Protein AF-A0A7C4MBM8-F1 (afdb_monomer_lite)

Foldseek 3Di:
DPPDFDAWDWDADPVVLDIDTHAPAQDPGPFKFKAALVRHGDPPPVPDDDDPRIDIHGNADQADPVRDGGGVVVVVCCCVPPSVVADPVNVVVVVVVVVVCVVVCDDDPCRVFPKDKDQDPPDPADPPHGDIDIDDDDDWDADPVRDID

Structure (mmCIF, N/CA/C/O backbone):
data_AF-A0A7C4MBM8-F1
#
_entry.id   AF-A0A7C4MBM8-F1
#
loop_
_atom_site.group_PDB
_atom_site.id
_atom_site.type_symbol
_atom_site.label_atom_id
_atom_site.label_alt_id
_atom_site.label_comp_id
_atom_site.label_asym_id
_atom_site.label_entity_id
_atom_site.label_seq_id
_atom_site.pdbx_PDB_ins_code
_atom_site.Cartn_x
_atom_site.Cartn_y
_atom_site.Cartn_z
_atom_site.occupancy
_atom_site.B_iso_or_equiv
_atom_site.auth_seq_id
_atom_site.auth_comp_id
_atom_site.auth_asym_id
_atom_site.auth_atom_id
_atom_site.pdbx_PDB_model_num
ATOM 1 N N . MET A 1 1 ? 5.230 25.978 -7.589 1.00 35.66 1 MET A N 1
ATOM 2 C CA . MET A 1 1 ? 4.868 25.113 -6.441 1.00 35.66 1 MET A CA 1
ATOM 3 C C . MET A 1 1 ? 4.375 23.767 -6.961 1.00 35.66 1 MET A C 1
ATOM 5 O O . MET A 1 1 ? 3.357 23.738 -7.641 1.00 35.66 1 MET A O 1
ATOM 9 N N . ARG A 1 2 ? 5.092 22.662 -6.707 1.00 39.19 2 ARG A N 1
ATOM 10 C CA . ARG A 1 2 ? 4.567 21.311 -6.980 1.00 39.19 2 ARG A CA 1
ATOM 11 C C . ARG A 1 2 ? 3.420 21.058 -5.995 1.00 39.19 2 ARG A C 1
ATOM 13 O O . ARG A 1 2 ? 3.652 21.111 -4.792 1.00 39.19 2 ARG A O 1
ATOM 20 N N . LYS A 1 3 ? 2.192 20.834 -6.480 1.00 41.88 3 LYS A N 1
ATOM 21 C CA . LYS A 1 3 ? 1.092 20.357 -5.626 1.00 41.88 3 LYS A CA 1
ATOM 22 C C . LYS A 1 3 ? 1.543 19.029 -5.010 1.00 41.88 3 LYS A C 1
ATOM 24 O O . LYS A 1 3 ? 1.796 18.085 -5.755 1.00 41.88 3 LYS A O 1
ATOM 29 N N . ARG A 1 4 ? 1.696 18.977 -3.680 1.00 52.34 4 ARG A N 1
ATOM 30 C CA . ARG A 1 4 ? 1.876 17.710 -2.954 1.00 52.34 4 ARG A CA 1
ATOM 31 C C . ARG A 1 4 ? 0.711 16.798 -3.345 1.00 52.34 4 ARG A C 1
ATOM 33 O O . ARG A 1 4 ? -0.430 17.259 -3.389 1.00 52.34 4 ARG A O 1
ATOM 40 N N . ALA A 1 5 ? 1.003 15.543 -3.683 1.00 58.50 5 ALA A N 1
ATOM 41 C CA . ALA A 1 5 ? -0.046 14.550 -3.866 1.00 58.50 5 ALA A CA 1
ATOM 42 C C . ALA A 1 5 ? -0.877 14.505 -2.573 1.00 58.50 5 ALA A C 1
ATOM 44 O O . ALA A 1 5 ? -0.306 14.482 -1.480 1.00 58.50 5 ALA A O 1
ATOM 45 N N . SER A 1 6 ? -2.204 14.585 -2.693 1.00 63.09 6 SER A N 1
ATOM 46 C CA . SER A 1 6 ? -3.077 14.470 -1.525 1.00 63.09 6 SER A CA 1
ATOM 47 C C . SER A 1 6 ? -2.914 13.066 -0.965 1.00 63.09 6 SER A C 1
ATOM 49 O O . SER A 1 6 ? -3.064 12.101 -1.712 1.00 63.09 6 SER A O 1
ATOM 51 N N . LYS A 1 7 ? -2.584 12.962 0.322 1.00 72.25 7 LYS A N 1
ATOM 52 C CA . LYS A 1 7 ? -2.633 11.685 1.038 1.00 72.25 7 LYS A CA 1
ATOM 53 C C . LYS A 1 7 ? -4.083 11.206 1.097 1.00 72.25 7 LYS A C 1
ATOM 55 O O . LYS A 1 7 ? -4.992 12.041 1.115 1.00 72.25 7 LYS A O 1
ATOM 60 N N . CYS A 1 8 ? -4.279 9.891 1.111 1.00 86.69 8 CYS A N 1
ATOM 61 C CA . CYS A 1 8 ? -5.610 9.306 1.231 1.00 86.69 8 CYS A CA 1
ATOM 62 C C . CYS A 1 8 ? -6.147 9.501 2.654 1.00 86.69 8 CYS A C 1
ATOM 64 O O . CYS A 1 8 ? -5.395 9.391 3.630 1.00 86.69 8 CYS A O 1
ATOM 66 N N . GLU A 1 9 ? -7.437 9.803 2.771 1.00 90.50 9 GLU A N 1
ATOM 67 C CA . GLU A 1 9 ? -8.094 9.923 4.071 1.00 90.50 9 GLU A CA 1
ATOM 68 C C . GLU A 1 9 ? -8.456 8.532 4.591 1.00 90.50 9 GLU A C 1
ATOM 70 O O . GLU A 1 9 ? -8.930 7.689 3.832 1.00 90.50 9 GLU A O 1
ATOM 75 N N . VAL A 1 10 ? -8.201 8.287 5.879 1.00 95.44 10 VAL A N 1
ATOM 76 C CA . VAL A 1 10 ? -8.478 7.009 6.542 1.00 95.44 10 VAL A CA 1
ATOM 77 C C . VAL A 1 10 ? -9.298 7.267 7.795 1.00 95.44 10 VAL A C 1
ATOM 79 O O . VAL A 1 10 ? -8.866 8.009 8.681 1.00 95.44 10 VAL A O 1
ATOM 82 N N . TYR A 1 11 ? -10.444 6.604 7.906 1.00 95.31 11 TYR A N 1
ATOM 83 C CA . TYR A 1 11 ? -11.308 6.696 9.078 1.00 95.31 11 TYR A CA 1
ATOM 84 C C . TYR A 1 11 ? -11.972 5.362 9.416 1.00 95.31 11 TYR A C 1
ATOM 86 O O . TYR A 1 11 ? -11.908 4.387 8.670 1.00 95.31 11 TYR A O 1
ATOM 94 N N . TYR A 1 12 ? -12.581 5.319 10.598 1.00 97.12 12 TYR A N 1
ATOM 95 C CA . TYR A 1 12 ? -13.351 4.178 11.073 1.00 97.12 12 TYR A CA 1
ATOM 96 C C . TYR A 1 12 ? -14.838 4.495 10.976 1.00 97.12 12 TYR A C 1
ATOM 98 O O . TYR A 1 12 ? -15.302 5.439 11.617 1.00 97.12 12 TYR A O 1
ATOM 106 N N . ASP A 1 13 ? -15.570 3.700 10.204 1.00 96.50 13 ASP A N 1
ATOM 107 C CA . ASP A 1 13 ? -17.025 3.713 10.194 1.00 96.50 13 ASP A CA 1
ATOM 108 C C . ASP A 1 13 ? -17.538 2.739 11.261 1.00 96.50 13 ASP A C 1
ATOM 110 O O . ASP A 1 13 ? -17.467 1.517 11.110 1.00 96.50 13 ASP A O 1
ATOM 114 N N . SER A 1 14 ? -18.049 3.291 12.362 1.00 93.62 14 SER A N 1
ATOM 115 C CA . SER A 1 14 ? -18.579 2.511 13.480 1.00 93.62 14 SER A CA 1
ATOM 116 C C . SER A 1 14 ? -19.952 1.898 13.211 1.00 93.62 14 SER A C 1
ATOM 118 O O . SER A 1 14 ? -20.335 0.977 13.930 1.00 93.62 14 SER A O 1
ATOM 120 N N . ARG A 1 15 ? -20.695 2.381 12.207 1.00 95.12 15 ARG A N 1
ATOM 121 C CA . ARG A 1 15 ? -22.001 1.815 11.832 1.00 95.12 15 ARG A CA 1
ATOM 122 C C . ARG A 1 15 ? -21.810 0.524 11.055 1.00 95.12 15 ARG A C 1
ATOM 124 O O . ARG A 1 15 ? -22.491 -0.460 11.314 1.00 95.12 15 ARG A O 1
ATOM 131 N N . GLU A 1 16 ? -20.842 0.541 10.147 1.00 94.56 16 GLU A N 1
ATOM 132 C CA . GLU A 1 16 ? -20.503 -0.591 9.288 1.00 94.56 16 GLU A CA 1
ATOM 133 C C . GLU A 1 16 ? -19.414 -1.496 9.877 1.00 94.56 16 GLU A C 1
ATOM 135 O O . GLU A 1 16 ? -19.137 -2.556 9.316 1.00 94.56 16 GLU A O 1
ATOM 140 N N . ASN A 1 17 ? -18.792 -1.084 10.989 1.00 94.00 17 ASN A N 1
ATOM 141 C CA . ASN A 1 17 ? -17.629 -1.732 11.598 1.00 94.00 17 ASN A CA 1
ATOM 142 C C . ASN A 1 17 ? -16.505 -1.968 10.569 1.00 94.00 17 ASN A C 1
ATOM 144 O O . ASN A 1 17 ? -16.022 -3.087 10.388 1.00 94.00 17 ASN A O 1
ATOM 148 N N . LYS A 1 18 ? -16.116 -0.908 9.846 1.00 96.38 18 LYS A N 1
ATOM 149 C CA . LYS A 1 18 ? -15.139 -0.962 8.745 1.00 96.38 18 LYS A CA 1
ATOM 150 C C . LYS A 1 18 ? -14.116 0.159 8.845 1.00 96.38 18 LYS A C 1
ATOM 152 O O . LYS A 1 18 ? -14.411 1.263 9.294 1.00 96.38 18 LYS A O 1
ATOM 157 N N . ILE A 1 19 ? -12.906 -0.123 8.376 1.00 97.00 19 ILE A N 1
ATOM 158 C CA . ILE A 1 19 ? -11.899 0.904 8.108 1.00 97.00 19 ILE A CA 1
ATOM 159 C C . ILE A 1 19 ? -12.076 1.328 6.658 1.00 97.00 19 ILE A C 1
ATOM 161 O O . ILE A 1 19 ? -12.040 0.488 5.761 1.00 97.00 19 ILE A O 1
ATOM 165 N N . VAL A 1 20 ? -12.288 2.619 6.443 1.00 96.31 20 VAL A N 1
ATOM 166 C CA . VAL A 1 20 ? -12.572 3.189 5.128 1.00 96.31 20 VAL A CA 1
ATOM 167 C C . VAL A 1 20 ? -11.392 4.043 4.693 1.00 96.31 20 VAL A C 1
ATOM 169 O O . VAL A 1 20 ? -10.794 4.753 5.507 1.00 96.31 20 VAL A O 1
ATOM 172 N N . VAL A 1 21 ? -11.057 3.949 3.406 1.00 94.88 21 VAL A N 1
ATOM 173 C CA . VAL A 1 21 ? -10.016 4.752 2.766 1.00 94.88 21 VAL A CA 1
ATOM 174 C C . VAL A 1 21 ? -10.605 5.459 1.557 1.00 94.88 21 VAL A C 1
ATOM 176 O O . VAL A 1 21 ? -11.177 4.817 0.675 1.00 94.88 21 VAL A O 1
ATOM 179 N N . GLU A 1 22 ? -10.427 6.774 1.487 1.00 93.38 22 GLU A N 1
ATOM 180 C CA . GLU A 1 22 ? -10.855 7.568 0.339 1.00 93.38 22 GLU A CA 1
ATOM 181 C C . GLU A 1 22 ? -9.702 7.764 -0.644 1.00 93.38 22 GLU A C 1
ATOM 183 O O . GLU A 1 22 ? -8.721 8.463 -0.373 1.00 93.38 22 GLU A O 1
ATOM 188 N N . LEU A 1 23 ? -9.829 7.125 -1.810 1.00 91.12 23 LEU A N 1
ATOM 189 C CA . LEU A 1 23 ? -8.818 7.129 -2.862 1.00 91.12 23 LEU A CA 1
ATOM 190 C C . LEU A 1 23 ? -9.183 8.142 -3.965 1.00 91.12 23 LEU A C 1
ATOM 192 O O . LEU A 1 23 ? -10.247 8.025 -4.582 1.00 91.12 23 LEU A O 1
ATOM 196 N N . PRO A 1 24 ? -8.311 9.115 -4.292 1.00 87.56 24 PRO A N 1
ATOM 197 C CA . PRO A 1 24 ? -8.591 10.122 -5.314 1.00 87.56 24 PRO A CA 1
ATOM 198 C C . PRO A 1 24 ? -8.416 9.579 -6.746 1.00 87.56 24 PRO A C 1
ATOM 200 O O . PRO A 1 24 ? -7.495 9.958 -7.467 1.00 87.56 24 PRO A O 1
ATOM 203 N N . ILE A 1 25 ? -9.341 8.731 -7.200 1.00 84.62 25 ILE A N 1
ATOM 204 C CA . ILE A 1 25 ? -9.248 8.014 -8.489 1.00 84.62 25 ILE A CA 1
ATOM 205 C C . ILE A 1 25 ? -9.334 8.908 -9.739 1.00 84.62 25 ILE A C 1
ATOM 207 O O . ILE A 1 25 ? -8.936 8.509 -10.831 1.00 84.62 25 ILE A O 1
ATOM 211 N N . THR A 1 26 ? -9.868 10.125 -9.611 1.00 79.50 26 THR A N 1
ATOM 212 C CA . THR A 1 26 ? -10.019 11.059 -10.738 1.00 79.50 26 THR A CA 1
ATOM 213 C C . THR A 1 26 ? -8.916 12.112 -10.796 1.00 79.50 26 THR A C 1
ATOM 215 O O . THR A 1 26 ? -8.876 12.900 -11.747 1.00 79.50 26 THR A O 1
ATOM 218 N N . LEU A 1 27 ? -8.031 12.177 -9.799 1.00 74.31 27 LEU A N 1
ATOM 219 C CA . LEU A 1 27 ? -6.875 13.066 -9.812 1.00 74.31 27 LEU A CA 1
ATOM 220 C C . LEU A 1 27 ? -5.674 12.292 -10.370 1.00 74.31 27 LEU A C 1
ATOM 222 O O . LEU A 1 27 ? -5.411 11.186 -9.906 1.00 74.31 27 LEU A O 1
ATOM 226 N N . PRO A 1 28 ? -4.923 12.845 -11.340 1.00 64.25 28 PRO A N 1
ATOM 227 C CA . PRO A 1 28 ? -3.690 12.228 -11.812 1.00 64.25 28 PRO A CA 1
ATOM 228 C C . PRO A 1 28 ? -2.618 12.395 -10.730 1.00 64.25 28 PRO A C 1
ATOM 230 O O . PRO A 1 28 ? -1.779 13.293 -10.791 1.00 64.25 28 PRO A O 1
ATOM 233 N N . THR A 1 29 ? -2.697 11.578 -9.685 1.00 71.25 29 THR A N 1
ATOM 234 C CA . THR A 1 29 ? -1.691 11.540 -8.629 1.00 71.25 29 THR A CA 1
ATOM 235 C C . THR A 1 29 ? -0.648 10.488 -8.978 1.00 71.25 29 THR A C 1
ATOM 237 O O . THR A 1 29 ? -0.940 9.470 -9.603 1.00 71.25 29 THR A O 1
ATOM 240 N N . SER A 1 30 ? 0.603 10.717 -8.581 1.00 71.88 30 SER A N 1
ATOM 241 C CA . SER A 1 30 ? 1.634 9.688 -8.715 1.00 71.88 30 SER A CA 1
ATOM 242 C C . SER A 1 30 ? 1.377 8.484 -7.804 1.00 71.88 30 SER A C 1
ATOM 244 O O . SER A 1 30 ? 1.966 7.442 -8.064 1.00 71.88 30 SER A O 1
ATOM 246 N N . LEU A 1 31 ? 0.523 8.619 -6.782 1.00 87.06 31 LEU A N 1
ATOM 247 C CA . LEU A 1 31 ? 0.313 7.631 -5.720 1.00 87.06 31 LEU A CA 1
ATOM 248 C C . LEU A 1 31 ? -0.895 6.724 -5.958 1.00 87.06 31 LEU A C 1
ATOM 250 O O . LEU A 1 31 ? -0.824 5.547 -5.638 1.00 87.06 31 LEU A O 1
ATOM 254 N N . VAL A 1 32 ? -1.981 7.254 -6.523 1.00 90.56 32 VAL A N 1
ATOM 255 C CA . VAL A 1 32 ? -3.215 6.513 -6.817 1.00 90.56 32 VAL A CA 1
ATOM 256 C C . VAL A 1 32 ? -3.514 6.617 -8.303 1.00 90.56 32 VAL A C 1
ATOM 258 O O . VAL A 1 32 ? -3.650 7.720 -8.842 1.00 90.56 32 VAL A O 1
ATOM 261 N N . ARG A 1 33 ? -3.595 5.465 -8.969 1.00 91.31 33 ARG A N 1
ATOM 262 C CA . ARG A 1 33 ? -3.782 5.347 -10.420 1.00 91.31 33 ARG A CA 1
ATOM 263 C C . ARG A 1 33 ? -4.776 4.240 -10.733 1.00 91.31 33 ARG A C 1
ATOM 265 O O . ARG A 1 33 ? -4.923 3.302 -9.961 1.00 91.31 33 ARG A O 1
ATOM 272 N N . ILE A 1 34 ? -5.412 4.324 -11.895 1.00 92.44 34 ILE A N 1
ATOM 273 C CA . ILE A 1 34 ? -6.234 3.233 -12.428 1.00 92.44 34 ILE A CA 1
ATOM 274 C C . ILE A 1 34 ? -5.465 2.551 -13.553 1.00 92.44 34 ILE A C 1
ATOM 276 O O . ILE A 1 34 ? -4.899 3.224 -14.424 1.00 92.44 34 ILE A O 1
ATOM 280 N N . LYS A 1 35 ? -5.448 1.220 -13.518 1.00 93.12 35 LYS A N 1
ATOM 281 C CA . LYS A 1 35 ? -4.797 0.368 -14.507 1.00 93.12 35 LYS A CA 1
ATOM 282 C C . LYS A 1 35 ? -5.758 -0.674 -15.064 1.00 93.12 35 LYS A C 1
ATOM 284 O O . LYS A 1 35 ? -6.696 -1.082 -14.384 1.00 93.12 35 LYS A O 1
ATOM 289 N N . ASP A 1 36 ? -5.519 -1.080 -16.305 1.00 93.19 36 ASP A N 1
ATOM 290 C CA . ASP A 1 36 ? -6.203 -2.223 -16.908 1.00 93.19 36 ASP A CA 1
ATOM 291 C C . ASP A 1 36 ? -5.615 -3.553 -16.404 1.00 93.19 36 ASP A C 1
ATOM 293 O O . ASP A 1 36 ? -4.592 -3.574 -15.722 1.00 93.19 36 ASP A O 1
ATOM 297 N N . MET A 1 37 ? -6.222 -4.677 -16.786 1.00 90.94 37 MET A N 1
ATOM 298 C CA . MET A 1 37 ? -5.766 -6.027 -16.421 1.00 90.94 37 MET A CA 1
ATOM 299 C C . MET A 1 37 ? -4.318 -6.362 -16.831 1.00 90.94 37 MET A C 1
ATOM 301 O O . MET A 1 37 ? -3.716 -7.272 -16.264 1.00 90.94 37 MET A O 1
ATOM 305 N N . ASN A 1 38 ? -3.748 -5.628 -17.790 1.00 91.38 38 ASN A N 1
ATOM 306 C CA . ASN A 1 38 ? -2.375 -5.799 -18.265 1.00 91.38 38 ASN A CA 1
ATOM 307 C C . ASN A 1 38 ? -1.389 -4.854 -17.554 1.00 91.38 38 ASN A C 1
ATOM 309 O O . ASN A 1 38 ? -0.192 -4.879 -17.833 1.00 91.38 38 ASN A O 1
ATOM 313 N N . GLY A 1 39 ? -1.874 -4.018 -16.633 1.00 90.44 39 GLY A N 1
ATOM 314 C CA . GLY A 1 39 ? -1.075 -3.054 -15.888 1.00 90.44 39 GLY A CA 1
ATOM 315 C C . GLY A 1 39 ? -0.820 -1.736 -16.622 1.00 90.44 39 GLY A C 1
ATOM 316 O O . GLY A 1 39 ? 0.008 -0.939 -16.163 1.00 90.44 39 GLY A O 1
ATOM 317 N N . ASN A 1 40 ? -1.525 -1.473 -17.726 1.00 92.12 40 ASN A N 1
ATOM 318 C CA . ASN A 1 40 ? -1.396 -0.221 -18.464 1.00 92.12 40 ASN A CA 1
ATOM 319 C C . ASN A 1 40 ? -2.188 0.899 -17.781 1.00 92.12 40 ASN A C 1
ATOM 321 O O . ASN A 1 40 ? -3.298 0.657 -17.302 1.00 92.12 40 ASN A O 1
ATOM 325 N N . PRO A 1 41 ? -1.679 2.144 -17.772 1.00 90.62 41 PRO A N 1
ATOM 326 C CA . PRO A 1 41 ? -2.437 3.288 -17.284 1.00 90.62 41 PRO A CA 1
ATOM 327 C C . PRO A 1 41 ? -3.728 3.501 -18.079 1.00 90.62 41 PRO A C 1
ATOM 329 O O . PRO A 1 41 ? -3.707 3.609 -19.306 1.00 90.62 41 PRO A O 1
ATOM 332 N N . VAL A 1 42 ? -4.846 3.657 -17.374 1.00 89.62 42 VAL A N 1
ATOM 333 C CA . VAL A 1 42 ? -6.123 4.025 -17.990 1.00 89.62 42 VAL A CA 1
ATOM 334 C C . VAL A 1 42 ? -6.205 5.549 -18.110 1.00 89.62 42 VAL A C 1
ATOM 336 O O . VAL A 1 42 ? -6.335 6.274 -17.122 1.00 89.62 42 VAL A O 1
ATOM 339 N N . GLY A 1 43 ? -6.115 6.060 -19.339 1.00 80.88 43 GLY A N 1
ATOM 340 C CA . GLY A 1 43 ? -6.228 7.493 -19.625 1.00 80.88 43 GLY A CA 1
ATOM 341 C C . GLY A 1 43 ? -7.650 8.032 -19.426 1.00 80.88 43 GLY A C 1
ATOM 342 O O . GLY A 1 43 ? -8.621 7.299 -19.535 1.00 80.88 43 GLY A O 1
ATOM 343 N N . SER A 1 44 ? -7.802 9.335 -19.165 1.00 80.06 44 SER A N 1
ATOM 344 C CA . SER A 1 44 ? -9.108 10.026 -19.141 1.00 80.06 44 SER A CA 1
ATOM 345 C C . SER A 1 44 ? -10.216 9.327 -18.331 1.00 80.06 44 SER A C 1
ATOM 347 O O . SER A 1 44 ? -11.362 9.320 -18.768 1.00 80.06 44 SER A O 1
ATOM 349 N N . VAL A 1 45 ? -9.912 8.792 -17.140 1.00 85.12 45 VAL A N 1
ATOM 350 C CA . VAL A 1 45 ? -10.887 8.129 -16.236 1.00 85.12 45 VAL A CA 1
ATOM 351 C C . VAL A 1 45 ? -12.191 8.927 -16.087 1.00 85.12 45 VAL A C 1
ATOM 353 O O . VAL A 1 45 ? -13.274 8.362 -16.080 1.00 85.12 45 VAL A O 1
ATOM 356 N N . ARG A 1 46 ? -12.109 10.264 -16.050 1.00 83.81 46 ARG A N 1
ATOM 357 C CA . ARG A 1 46 ? -13.273 11.165 -15.941 1.00 83.81 46 ARG A CA 1
ATOM 358 C C . ARG A 1 46 ? -14.217 11.159 -17.150 1.00 83.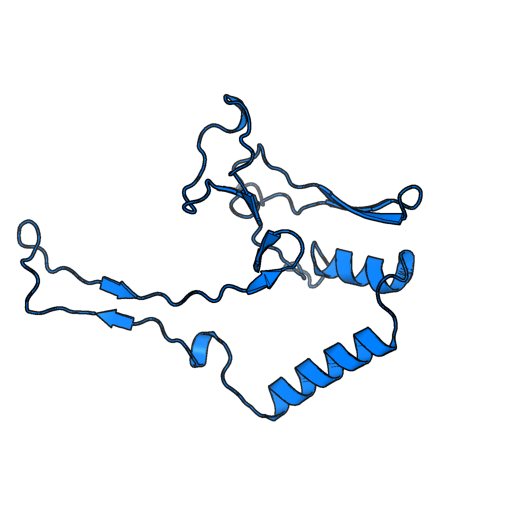81 46 ARG A C 1
ATOM 360 O O . ARG A 1 46 ? -15.311 11.697 -17.051 1.00 83.81 46 ARG A O 1
ATOM 367 N N . LYS A 1 47 ? -13.769 10.663 -18.304 1.00 87.94 47 LYS A N 1
ATOM 368 C CA . LYS A 1 47 ? -14.472 10.751 -19.595 1.00 87.94 47 LYS A CA 1
ATOM 369 C C . LYS A 1 47 ? -14.985 9.401 -20.094 1.00 87.94 47 LYS A C 1
ATOM 371 O O . LYS A 1 47 ? -15.502 9.338 -21.204 1.00 87.94 47 LYS A O 1
ATOM 376 N N . GLN A 1 48 ? -14.811 8.328 -19.328 1.00 89.25 48 GLN A N 1
ATOM 377 C CA . GLN A 1 48 ? -15.217 6.992 -19.750 1.00 89.25 48 GLN A CA 1
ATOM 378 C C . GLN A 1 48 ? -15.851 6.203 -18.613 1.00 89.25 48 GLN A C 1
ATOM 380 O O . GLN A 1 48 ? -15.636 6.488 -17.437 1.00 89.25 48 GLN A O 1
ATOM 385 N N . LYS A 1 49 ? -16.647 5.201 -18.988 1.00 90.62 49 LYS A N 1
ATOM 386 C CA . LYS A 1 49 ? -17.244 4.266 -18.040 1.00 90.62 49 LYS A CA 1
ATOM 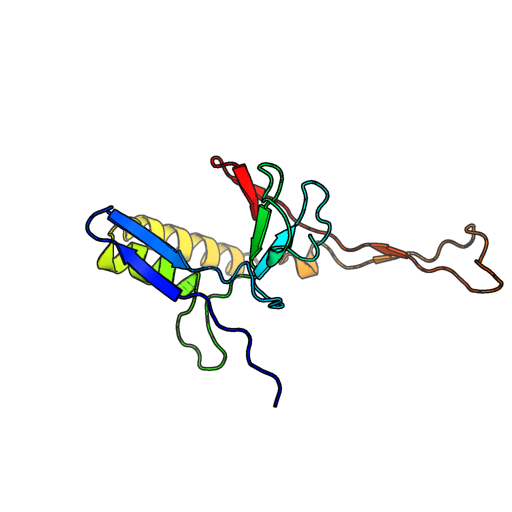387 C C . LYS A 1 49 ? -16.148 3.376 -17.447 1.00 90.62 49 LYS A C 1
ATOM 389 O O . LYS A 1 49 ? -15.297 2.881 -18.187 1.00 90.62 49 LYS A O 1
ATOM 394 N N . LEU A 1 50 ? -16.191 3.183 -16.130 1.00 89.88 50 LEU A N 1
ATOM 395 C CA . LEU A 1 50 ? -15.337 2.217 -15.442 1.00 89.88 50 LEU A CA 1
ATOM 396 C C . LEU A 1 50 ? -15.666 0.796 -15.903 1.00 89.88 50 LEU A C 1
ATOM 398 O O . LEU A 1 50 ? -16.811 0.503 -16.260 1.00 89.88 50 LEU A O 1
ATOM 402 N N . ARG A 1 51 ? -14.647 -0.060 -15.901 1.00 91.56 51 ARG A N 1
ATOM 403 C CA . ARG A 1 51 ? -14.763 -1.470 -16.262 1.00 91.56 51 ARG A CA 1
ATOM 404 C C . ARG A 1 51 ? -14.326 -2.346 -15.099 1.00 91.56 51 ARG A C 1
ATOM 406 O O . ARG A 1 51 ? -13.459 -1.937 -14.328 1.00 91.56 51 ARG A O 1
ATOM 413 N N . ASP A 1 52 ? -14.915 -3.529 -15.003 1.00 90.06 52 ASP A N 1
ATOM 414 C CA . ASP A 1 52 ? -14.724 -4.436 -13.868 1.00 90.06 52 ASP A CA 1
ATOM 415 C C . ASP A 1 52 ? -13.314 -5.040 -13.847 1.00 90.06 52 ASP A C 1
ATOM 417 O O . ASP A 1 52 ? -12.778 -5.347 -12.787 1.00 90.06 52 ASP A O 1
ATOM 421 N N . GLU A 1 53 ? -12.675 -5.165 -15.013 1.00 91.31 53 GLU A N 1
ATOM 422 C CA . GLU A 1 53 ? -11.305 -5.659 -15.145 1.00 91.31 53 GLU A CA 1
ATOM 423 C C . GLU A 1 53 ? -10.225 -4.623 -14.782 1.00 91.31 53 GLU A C 1
ATOM 425 O O . GLU A 1 53 ? -9.029 -4.919 -14.857 1.00 91.31 53 GLU A O 1
ATOM 430 N N . TRP A 1 54 ? -10.616 -3.392 -14.442 1.00 93.44 54 TRP A N 1
ATOM 431 C CA . TRP A 1 54 ? -9.682 -2.352 -14.018 1.00 93.44 54 TRP A CA 1
ATOM 432 C C . TRP A 1 54 ? -9.435 -2.412 -12.518 1.00 93.44 54 TRP A C 1
ATOM 434 O O . TRP A 1 54 ? -10.331 -2.695 -11.729 1.00 93.44 54 TRP A O 1
ATOM 444 N N . TYR A 1 55 ? -8.214 -2.073 -12.115 1.00 94.19 55 TYR A N 1
ATOM 445 C CA . TYR A 1 55 ? -7.827 -2.041 -10.712 1.00 94.19 55 TYR A CA 1
ATOM 446 C C . TYR A 1 55 ? -7.201 -0.703 -10.324 1.00 94.19 55 TYR A C 1
ATOM 448 O O . TYR A 1 55 ? -6.707 0.060 -11.162 1.00 94.19 55 TYR A O 1
ATOM 456 N N . ILE A 1 56 ? -7.222 -0.422 -9.021 1.00 93.88 56 ILE A N 1
ATOM 457 C CA . ILE A 1 56 ? -6.560 0.741 -8.435 1.00 93.88 56 ILE A CA 1
ATOM 458 C C . ILE A 1 56 ? -5.146 0.334 -8.019 1.00 93.88 56 ILE A C 1
ATOM 460 O O . ILE A 1 56 ? -4.959 -0.528 -7.167 1.00 93.88 56 ILE A O 1
ATOM 464 N N . GLU A 1 57 ? -4.142 0.962 -8.624 1.00 94.06 57 GLU A N 1
ATOM 465 C CA . GLU A 1 57 ? -2.769 0.929 -8.133 1.00 94.06 57 GLU A CA 1
ATOM 466 C C . GLU A 1 57 ? -2.606 2.026 -7.083 1.00 94.06 57 GLU A C 1
ATOM 468 O O . GLU A 1 57 ? -2.740 3.213 -7.396 1.00 94.06 57 GLU A O 1
ATOM 473 N N . TRP A 1 58 ? -2.297 1.625 -5.852 1.00 94.19 58 TRP A N 1
ATOM 474 C CA . TRP A 1 58 ? -2.015 2.536 -4.751 1.00 94.19 58 TRP A CA 1
ATOM 475 C C . TRP A 1 58 ? -0.611 2.292 -4.204 1.00 94.19 58 TRP A C 1
ATOM 477 O O . TRP A 1 58 ? -0.325 1.258 -3.603 1.00 94.19 58 TRP A O 1
ATOM 487 N N . GLN A 1 59 ? 0.272 3.270 -4.400 1.00 93.38 59 GLN A N 1
ATOM 488 C CA . GLN A 1 59 ? 1.570 3.328 -3.740 1.00 93.38 59 GLN A CA 1
ATOM 489 C C . GLN A 1 59 ? 1.366 3.784 -2.291 1.00 93.38 59 GLN A C 1
ATOM 491 O O . GLN A 1 59 ? 1.539 4.958 -1.958 1.00 93.38 59 GLN A O 1
ATOM 496 N N . VAL A 1 60 ? 0.945 2.838 -1.456 1.00 94.62 60 VAL A N 1
ATOM 497 C CA . VAL A 1 60 ? 0.590 3.081 -0.061 1.00 94.62 60 VAL A CA 1
ATOM 498 C C . VAL A 1 60 ? 1.815 3.423 0.790 1.00 94.62 60 VAL A C 1
ATOM 500 O O . VAL A 1 60 ? 2.874 2.804 0.685 1.00 94.62 60 VAL A O 1
ATOM 503 N N . SER A 1 61 ? 1.658 4.415 1.658 1.00 93.94 61 SER A N 1
ATOM 504 C CA . SER A 1 61 ? 2.633 4.836 2.663 1.00 93.94 61 SER A CA 1
ATOM 505 C C . SER A 1 61 ? 2.186 4.403 4.062 1.00 93.94 61 SER A C 1
ATOM 507 O O . SER A 1 61 ? 1.029 4.062 4.293 1.00 93.94 61 SER A O 1
ATOM 509 N N . TYR A 1 62 ? 3.101 4.415 5.028 1.00 95.88 62 TYR A N 1
ATOM 510 C CA . TYR A 1 62 ? 2.787 4.126 6.437 1.00 95.88 62 TYR A CA 1
ATOM 511 C C . TYR A 1 62 ? 3.226 5.248 7.388 1.00 95.88 62 TYR A C 1
ATOM 513 O O . TYR A 1 62 ? 2.631 5.424 8.450 1.00 95.88 62 TYR A O 1
ATOM 521 N N . LEU A 1 63 ? 4.214 6.048 6.980 1.00 95.56 63 LEU A N 1
ATOM 522 C CA . LEU A 1 63 ? 4.661 7.262 7.655 1.00 95.56 63 LEU A CA 1
ATOM 523 C C . LEU A 1 63 ? 4.787 8.400 6.649 1.00 95.56 63 LEU A C 1
ATOM 525 O O . LEU A 1 63 ? 5.010 8.169 5.460 1.00 95.56 63 LEU A O 1
ATOM 529 N N . ASP A 1 64 ? 4.667 9.629 7.134 1.00 92.94 64 ASP A N 1
ATOM 530 C CA . ASP A 1 64 ? 5.035 10.804 6.361 1.00 92.94 64 ASP A CA 1
ATOM 531 C C . ASP A 1 64 ? 6.434 11.338 6.674 1.00 92.94 64 ASP A C 1
ATOM 533 O O . ASP A 1 64 ? 7.135 10.827 7.541 1.00 92.94 64 ASP A O 1
ATOM 537 N N . GLU A 1 65 ? 6.837 12.391 5.954 1.00 91.12 65 GLU A N 1
ATOM 538 C CA . GLU A 1 65 ? 8.132 13.067 6.127 1.00 91.12 65 GLU A CA 1
ATOM 539 C C . GLU A 1 65 ? 8.371 13.565 7.566 1.00 91.12 65 GLU A C 1
ATOM 541 O O . GLU A 1 65 ? 9.518 13.747 7.961 1.00 91.12 65 GLU A O 1
ATOM 546 N N . GLY A 1 66 ? 7.308 13.789 8.347 1.00 94.44 66 GLY A N 1
ATOM 547 C CA . GLY A 1 66 ? 7.377 14.198 9.751 1.00 94.44 66 GLY A CA 1
ATOM 548 C C . GLY A 1 66 ? 7.313 13.036 10.745 1.00 94.44 66 GLY A C 1
ATOM 549 O O . GLY A 1 66 ? 7.271 13.285 11.945 1.00 94.44 66 GLY A O 1
ATOM 550 N N . GLY A 1 67 ? 7.272 11.786 10.273 1.00 94.12 67 GLY A N 1
ATOM 551 C CA . GLY A 1 67 ? 7.153 10.598 11.120 1.00 94.12 67 GLY A CA 1
ATOM 552 C C . GLY A 1 67 ? 5.746 10.353 11.671 1.00 94.12 67 GLY A C 1
ATOM 553 O O . GLY A 1 67 ? 5.588 9.558 12.594 1.00 94.12 67 GLY A O 1
ATOM 554 N N . ASN A 1 68 ? 4.715 11.002 11.124 1.00 95.31 68 ASN A N 1
ATOM 555 C CA . ASN A 1 68 ? 3.333 10.765 11.538 1.00 95.31 68 ASN A CA 1
ATOM 556 C C . ASN A 1 68 ? 2.736 9.581 10.774 1.00 95.31 68 ASN A C 1
ATOM 558 O O . ASN A 1 68 ? 2.995 9.412 9.580 1.00 95.31 68 ASN A O 1
ATOM 562 N N . LEU A 1 69 ? 1.890 8.795 11.446 1.00 95.75 69 LEU A N 1
ATOM 563 C CA . LEU A 1 69 ? 1.155 7.694 10.822 1.00 95.75 69 LEU A CA 1
ATOM 564 C C . LEU A 1 69 ? 0.191 8.216 9.753 1.00 95.75 69 LEU A C 1
ATOM 566 O O . LEU A 1 69 ? -0.630 9.099 10.010 1.00 95.75 69 LEU A O 1
ATOM 570 N N . VAL A 1 70 ? 0.260 7.618 8.567 1.00 95.19 70 VAL A N 1
ATOM 571 C CA . VAL A 1 70 ? -0.604 7.924 7.418 1.00 95.19 70 VAL A CA 1
ATOM 572 C C . VAL A 1 70 ? -1.034 6.636 6.736 1.00 95.19 70 VAL A C 1
ATOM 574 O O . VAL A 1 70 ? -0.370 5.616 6.908 1.00 95.19 70 VAL A O 1
ATOM 577 N N . GLU A 1 71 ? -2.120 6.685 5.962 1.00 95.31 71 GLU A N 1
ATOM 578 C CA . GLU A 1 71 ? -2.542 5.590 5.077 1.00 95.31 71 GLU A CA 1
ATOM 579 C C . GLU A 1 71 ? -2.509 4.220 5.793 1.00 95.31 71 GLU A C 1
ATOM 581 O O . GLU A 1 71 ? -3.237 4.049 6.772 1.00 95.31 71 GLU A O 1
ATOM 586 N N . LEU A 1 72 ? -1.636 3.281 5.402 1.00 96.81 72 LEU A N 1
ATOM 587 C CA . LEU A 1 72 ? -1.529 1.960 6.038 1.00 96.81 72 LEU A CA 1
ATOM 588 C C . LEU A 1 72 ? -1.213 2.039 7.538 1.00 96.81 72 LEU A C 1
ATOM 590 O O . LEU A 1 72 ? -1.769 1.280 8.329 1.00 96.81 72 LEU A O 1
ATOM 594 N N . GLY A 1 73 ? -0.351 2.970 7.950 1.00 96.94 73 GLY A N 1
ATOM 595 C CA . GLY A 1 73 ? -0.017 3.172 9.360 1.00 96.94 73 GLY A CA 1
ATOM 596 C C . GLY A 1 73 ? -1.231 3.620 10.172 1.00 96.94 73 GLY A C 1
ATOM 597 O O . GLY A 1 73 ? -1.442 3.156 11.293 1.00 96.94 73 GLY A O 1
ATOM 598 N N . LYS A 1 74 ? -2.083 4.467 9.581 1.00 97.06 74 LYS A N 1
ATOM 599 C CA . LYS A 1 74 ? -3.327 4.914 10.217 1.00 97.06 74 LYS A CA 1
ATOM 600 C C . LYS A 1 74 ? -4.389 3.816 10.231 1.00 97.06 74 LYS A C 1
ATOM 602 O O . LYS A 1 74 ? -5.072 3.653 11.240 1.00 97.06 74 LYS A O 1
ATOM 607 N N . MET A 1 75 ? -4.490 3.031 9.155 1.00 97.69 75 MET A N 1
ATOM 608 C CA . MET A 1 75 ? -5.351 1.845 9.104 1.00 97.69 75 MET A CA 1
ATOM 609 C C . MET A 1 75 ? -4.974 0.857 10.210 1.00 97.69 75 MET A C 1
ATOM 611 O O . MET A 1 75 ? -5.847 0.399 10.939 1.00 97.69 75 MET A O 1
ATOM 615 N N . PHE A 1 76 ? -3.680 0.580 10.384 1.00 97.44 76 PHE A N 1
ATOM 616 C CA . PHE A 1 76 ? -3.194 -0.326 11.422 1.00 97.44 76 PHE A CA 1
ATOM 617 C C . PHE A 1 76 ? -3.501 0.192 12.835 1.00 97.44 76 PHE A C 1
ATOM 619 O O . PHE A 1 76 ? -4.041 -0.549 13.655 1.00 97.44 76 PHE A O 1
ATOM 626 N N . GLU A 1 77 ? -3.240 1.475 13.115 1.00 97.12 77 GLU A N 1
ATOM 627 C CA . GLU A 1 77 ? -3.589 2.095 14.401 1.00 97.12 77 GLU A CA 1
ATOM 628 C C . GLU A 1 77 ? -5.087 1.953 14.704 1.00 97.12 77 GLU A C 1
ATOM 630 O O . GLU A 1 77 ? -5.467 1.532 15.799 1.00 97.12 77 GLU A O 1
ATOM 635 N N . ILE A 1 78 ? -5.948 2.267 13.733 1.00 97.44 78 ILE A N 1
ATOM 636 C CA . ILE A 1 78 ? -7.402 2.150 13.874 1.00 97.44 78 ILE A CA 1
ATOM 637 C C . ILE A 1 78 ? -7.814 0.692 14.111 1.00 97.44 78 ILE A C 1
ATOM 639 O O . ILE A 1 78 ? -8.628 0.438 15.003 1.00 97.44 78 ILE A O 1
ATOM 643 N N . ALA A 1 79 ? -7.249 -0.249 13.349 1.00 97.69 79 ALA A N 1
ATOM 644 C CA . ALA A 1 79 ? -7.549 -1.676 13.442 1.00 97.69 79 ALA A CA 1
ATOM 645 C C . ALA A 1 79 ? -7.270 -2.236 14.840 1.00 97.69 79 ALA A C 1
ATOM 647 O O . ALA A 1 79 ? -8.074 -3.006 15.364 1.00 97.69 79 ALA A O 1
ATOM 648 N N . VAL A 1 80 ? -6.167 -1.808 15.456 1.00 97.31 80 VAL A N 1
ATOM 649 C CA . VAL A 1 80 ? -5.761 -2.248 16.796 1.00 97.31 80 VAL A CA 1
ATOM 650 C C . VAL A 1 80 ? -6.550 -1.522 17.889 1.00 97.31 80 VAL A C 1
ATOM 652 O O . VAL A 1 80 ? -7.027 -2.145 18.835 1.00 97.31 80 VAL A O 1
ATOM 655 N N . THR A 1 81 ? -6.699 -0.199 17.784 1.00 95.25 81 THR A N 1
ATOM 656 C CA . THR A 1 81 ? -7.167 0.628 18.913 1.00 95.25 81 THR A CA 1
ATOM 657 C C . THR A 1 81 ? -8.677 0.853 18.940 1.00 95.25 81 THR A C 1
ATOM 659 O O . THR A 1 81 ? -9.283 0.805 20.010 1.00 95.25 81 THR A O 1
ATOM 662 N N . LYS A 1 82 ? -9.298 1.109 17.782 1.00 93.25 82 LYS A N 1
ATOM 663 C CA . LYS A 1 82 ? -10.711 1.511 17.683 1.00 93.25 82 LYS A CA 1
ATOM 664 C C . LYS A 1 82 ? -11.595 0.355 17.244 1.00 93.25 82 LYS A C 1
ATOM 666 O O . LYS A 1 82 ? -12.580 0.053 17.910 1.00 93.25 82 LYS A O 1
ATOM 671 N N . ALA A 1 83 ? -11.222 -0.285 16.140 1.00 94.06 83 ALA A N 1
ATOM 672 C CA . ALA A 1 83 ? -12.009 -1.345 15.525 1.00 94.06 83 ALA A CA 1
ATOM 673 C C . ALA A 1 83 ? -11.819 -2.702 16.223 1.00 94.06 83 ALA A C 1
ATOM 675 O O . ALA A 1 83 ? -12.666 -3.579 16.089 1.00 94.06 83 ALA A O 1
ATOM 676 N N . LYS A 1 84 ? -10.714 -2.878 16.969 1.00 94.19 84 LYS A N 1
ATOM 677 C CA . LYS A 1 84 ? -10.330 -4.144 17.625 1.00 94.19 84 LYS A CA 1
ATOM 678 C C . LYS A 1 84 ? -10.345 -5.342 16.662 1.00 94.19 84 LYS A C 1
ATOM 680 O O . LYS A 1 84 ? -10.641 -6.463 17.061 1.00 94.19 84 LYS A O 1
ATOM 685 N N . MET A 1 85 ? -10.032 -5.083 15.393 1.00 95.94 85 MET A N 1
ATOM 686 C CA . MET A 1 85 ? 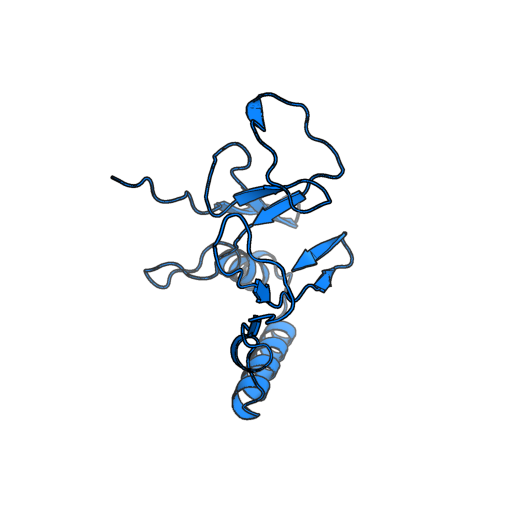-9.933 -6.086 14.330 1.00 95.94 85 MET A CA 1
ATOM 687 C C . MET A 1 85 ? -8.634 -6.884 14.421 1.00 95.94 85 MET A C 1
ATOM 689 O O . MET A 1 85 ? -8.591 -8.015 13.960 1.00 95.94 85 MET A O 1
ATOM 693 N N . ILE A 1 86 ? -7.588 -6.280 14.993 1.00 96.69 86 ILE A N 1
ATOM 694 C CA . ILE A 1 86 ? -6.287 -6.909 15.218 1.00 96.69 86 ILE A CA 1
ATOM 695 C C . ILE A 1 86 ? -6.026 -6.907 16.722 1.00 96.69 86 ILE A C 1
ATOM 697 O O . ILE A 1 86 ? -5.965 -5.849 17.354 1.00 96.69 86 ILE A O 1
ATOM 701 N N . GLY A 1 87 ? -5.881 -8.095 17.299 1.00 96.50 87 GLY A N 1
ATOM 702 C CA . GLY A 1 87 ? -5.607 -8.287 18.716 1.00 96.50 87 GLY A CA 1
ATOM 703 C C . GLY A 1 87 ? -4.128 -8.130 19.074 1.00 96.50 87 GLY A C 1
ATOM 704 O O . GLY A 1 87 ? -3.235 -8.235 18.234 1.00 96.50 87 GLY A O 1
ATOM 705 N N . LEU A 1 88 ? -3.845 -7.952 20.369 1.00 95.00 88 LEU A N 1
ATOM 706 C CA . LEU A 1 88 ? -2.474 -7.802 20.872 1.00 95.00 88 LEU A CA 1
ATOM 707 C C . LEU A 1 88 ? -1.572 -8.988 20.495 1.00 95.00 88 LEU A C 1
ATOM 709 O O . LEU A 1 88 ? -0.421 -8.778 20.132 1.00 95.00 88 LEU A O 1
ATOM 713 N N . MET A 1 89 ? -2.094 -10.220 20.527 1.00 97.06 89 MET A N 1
ATOM 714 C CA . MET A 1 89 ? -1.321 -11.410 20.147 1.00 97.06 89 MET A CA 1
ATOM 715 C C . MET A 1 89 ? -0.881 -11.380 18.679 1.00 97.06 89 MET A C 1
ATOM 717 O O . MET A 1 89 ? 0.236 -11.787 18.374 1.00 97.06 89 MET A O 1
ATOM 721 N N . GLU A 1 90 ? -1.724 -10.872 17.777 1.00 97.50 90 GLU A N 1
ATOM 722 C CA . GLU A 1 90 ? -1.383 -10.726 16.357 1.00 97.50 90 GLU A CA 1
ATOM 723 C C . GLU A 1 90 ? -0.313 -9.648 16.165 1.00 97.50 90 GLU A C 1
ATOM 725 O O . GLU A 1 90 ? 0.652 -9.861 15.430 1.00 97.50 90 GLU A O 1
ATOM 730 N N . VAL A 1 91 ? -0.423 -8.529 16.891 1.00 96.81 91 VAL A N 1
ATOM 731 C CA . VAL A 1 91 ? 0.599 -7.470 16.898 1.00 96.81 91 VAL A CA 1
ATOM 732 C C . VAL A 1 91 ? 1.938 -8.005 17.413 1.00 96.81 91 VAL A C 1
ATOM 734 O O . VAL A 1 91 ? 2.969 -7.797 16.774 1.00 96.81 91 VAL A O 1
ATOM 737 N N . THR A 1 92 ? 1.940 -8.730 18.534 1.00 96.88 92 THR A N 1
ATOM 738 C CA . THR A 1 92 ? 3.148 -9.358 19.086 1.00 96.88 92 THR A CA 1
ATOM 739 C C . THR A 1 92 ? 3.729 -10.389 18.122 1.00 96.88 92 THR A C 1
ATOM 741 O O . THR A 1 92 ? 4.940 -10.418 17.918 1.00 96.88 92 THR A O 1
ATOM 744 N N . GLY A 1 93 ? 2.884 -11.198 17.479 1.00 97.25 93 GLY A N 1
ATOM 745 C CA . GLY A 1 93 ? 3.314 -12.164 16.470 1.00 97.25 93 GLY A CA 1
ATOM 746 C C . GLY A 1 93 ? 3.996 -11.497 15.274 1.00 97.25 93 GLY A C 1
ATOM 747 O O . GLY A 1 93 ? 5.065 -11.939 14.850 1.00 97.25 93 GLY A O 1
ATOM 748 N N . LEU A 1 94 ? 3.427 -10.398 14.768 1.00 95.31 94 LEU A N 1
ATOM 749 C CA . LEU A 1 94 ? 4.017 -9.618 13.680 1.00 95.31 94 LEU A CA 1
ATOM 750 C C . LEU A 1 94 ? 5.352 -8.985 14.094 1.00 95.31 94 LEU A C 1
ATOM 752 O O . LEU A 1 94 ? 6.322 -9.053 13.338 1.00 95.31 94 LEU A O 1
ATOM 756 N N . TYR A 1 95 ? 5.423 -8.411 15.297 1.00 95.38 95 TYR A N 1
ATOM 757 C CA . TYR A 1 95 ? 6.661 -7.854 15.841 1.00 95.38 95 TYR A CA 1
ATOM 758 C C . TYR A 1 95 ? 7.765 -8.913 15.922 1.00 95.38 95 TYR A C 1
ATOM 760 O O . TYR A 1 95 ? 8.865 -8.704 15.413 1.00 95.38 95 TYR A O 1
ATOM 768 N N . GLU A 1 96 ? 7.458 -10.079 16.491 1.00 95.75 96 GLU A N 1
ATOM 769 C CA . GLU A 1 96 ? 8.404 -11.187 16.613 1.00 95.75 96 GLU A CA 1
ATOM 770 C C . GLU A 1 96 ? 8.857 -11.716 15.250 1.00 95.75 96 GLU A C 1
ATOM 772 O O . GLU A 1 96 ? 10.039 -12.012 15.062 1.00 95.75 96 GLU A O 1
ATOM 777 N N . TYR A 1 97 ? 7.949 -11.791 14.274 1.00 92.50 97 TYR A N 1
ATOM 778 C CA . TYR A 1 97 ? 8.289 -12.155 12.901 1.00 92.50 97 TYR A CA 1
ATOM 779 C C . TYR A 1 97 ? 9.306 -11.179 12.292 1.00 92.50 97 TYR A C 1
ATOM 781 O O . TYR A 1 97 ? 10.346 -11.610 11.783 1.00 92.50 97 TYR A O 1
ATOM 789 N N . VAL A 1 98 ? 9.044 -9.870 12.379 1.00 90.62 98 VAL A N 1
ATOM 790 C CA . VAL A 1 98 ? 9.941 -8.832 11.846 1.00 90.62 98 VAL A CA 1
ATOM 791 C C . VAL A 1 98 ? 11.283 -8.839 12.581 1.00 90.62 98 VAL A C 1
ATOM 793 O O . VAL A 1 98 ? 12.331 -8.827 11.931 1.00 90.62 98 VAL A O 1
ATOM 796 N N . ARG A 1 99 ? 11.269 -8.934 13.917 1.00 90.94 99 ARG A N 1
ATOM 797 C CA . ARG A 1 99 ? 12.471 -8.997 14.762 1.00 90.94 99 ARG A CA 1
ATOM 798 C C . ARG A 1 99 ? 13.368 -10.171 14.374 1.00 90.94 99 ARG A C 1
ATOM 800 O O . ARG A 1 99 ? 14.537 -9.966 14.053 1.00 90.94 99 ARG A O 1
ATOM 807 N N . ARG A 1 100 ? 12.820 -11.390 14.305 1.00 90.12 100 ARG A N 1
ATOM 808 C CA . ARG A 1 100 ? 13.580 -12.582 13.887 1.00 90.12 100 ARG A CA 1
ATOM 809 C C . ARG A 1 100 ? 14.118 -12.436 12.470 1.00 90.12 100 ARG A C 1
ATOM 811 O O . ARG A 1 100 ? 15.246 -12.834 12.191 1.00 90.12 100 ARG A O 1
ATOM 818 N N . ARG A 1 101 ? 13.330 -11.863 11.555 1.00 85.31 101 ARG A N 1
ATOM 819 C CA . ARG A 1 101 ? 13.757 -11.662 10.165 1.00 85.31 101 ARG A CA 1
ATOM 820 C C . ARG A 1 101 ? 14.942 -10.701 10.057 1.00 85.31 101 ARG A C 1
ATOM 822 O O . ARG A 1 101 ? 15.806 -10.934 9.209 1.00 85.31 101 ARG A O 1
ATOM 829 N N . PHE A 1 102 ? 14.979 -9.677 10.911 1.00 83.00 102 PHE A N 1
ATOM 830 C CA . PHE A 1 102 ? 16.098 -8.747 11.052 1.00 83.00 102 PHE A CA 1
ATOM 831 C C . PHE A 1 102 ? 17.337 -9.440 11.643 1.00 83.00 102 PHE A C 1
ATOM 833 O O . PHE A 1 102 ? 18.425 -9.345 11.078 1.00 83.00 102 PHE A O 1
ATOM 840 N N . GLU A 1 103 ? 17.168 -10.205 12.726 1.00 87.44 103 GLU A N 1
ATOM 841 C CA . GLU A 1 103 ? 18.251 -10.936 13.408 1.00 87.44 103 GLU A CA 1
ATOM 842 C C . GLU A 1 103 ? 18.916 -11.994 12.521 1.00 87.44 103 GLU A C 1
ATOM 844 O O . GLU A 1 103 ? 20.140 -12.110 12.501 1.00 87.44 103 GLU A O 1
ATOM 849 N N . MET A 1 104 ? 18.126 -12.727 11.731 1.00 81.94 104 MET A N 1
ATOM 850 C CA . MET A 1 104 ? 18.633 -13.753 10.814 1.00 81.94 104 MET A CA 1
ATOM 851 C C . MET A 1 104 ? 19.415 -13.178 9.621 1.00 81.94 104 MET A C 1
ATOM 853 O O . MET A 1 104 ? 19.928 -13.953 8.817 1.00 81.94 104 MET A O 1
ATOM 857 N N . LYS A 1 105 ? 19.490 -11.844 9.462 1.00 72.81 105 LYS A N 1
ATOM 858 C CA . LYS A 1 105 ? 20.164 -11.143 8.348 1.00 72.81 105 LYS A CA 1
ATOM 859 C C . LYS A 1 105 ? 19.807 -11.671 6.951 1.00 72.81 105 LYS A C 1
ATOM 861 O O . LYS A 1 105 ? 20.573 -11.487 6.007 1.00 72.81 105 LYS A O 1
ATOM 866 N N . GLY A 1 106 ? 18.661 -12.335 6.791 1.00 68.81 106 GLY A N 1
ATOM 867 C CA . GLY A 1 106 ? 18.257 -12.837 5.482 1.00 68.81 106 GLY A CA 1
ATOM 868 C C . GLY A 1 106 ? 18.105 -11.663 4.506 1.00 68.81 106 GLY A C 1
ATOM 869 O O . GLY A 1 106 ? 17.728 -10.565 4.932 1.00 68.81 106 GLY A O 1
ATOM 870 N N . PRO A 1 107 ? 18.345 -11.855 3.205 1.00 74.75 107 PRO A N 1
ATOM 871 C CA . PRO A 1 107 ? 18.379 -10.738 2.276 1.00 74.75 107 PRO A CA 1
ATOM 872 C C . PRO A 1 107 ? 16.998 -10.076 2.182 1.00 74.75 107 PRO A C 1
ATOM 874 O O . PRO A 1 107 ? 15.973 -10.759 2.100 1.00 74.75 107 PRO A O 1
ATOM 877 N N . TYR A 1 108 ? 16.966 -8.745 2.233 1.00 82.94 108 TYR A N 1
ATOM 878 C CA . TYR A 1 108 ? 15.808 -7.968 1.793 1.00 82.94 108 TYR A CA 1
ATOM 879 C C . TYR A 1 108 ? 15.633 -8.131 0.283 1.00 82.94 108 TYR A C 1
ATOM 881 O O . TYR A 1 108 ? 16.566 -8.551 -0.403 1.00 82.94 108 TYR A O 1
ATOM 889 N N . PHE A 1 109 ? 14.452 -7.794 -0.238 1.00 86.81 109 PHE A N 1
ATOM 890 C CA . PHE A 1 109 ? 14.148 -7.930 -1.664 1.00 86.81 109 PHE A CA 1
ATOM 891 C C . PHE A 1 109 ? 15.241 -7.325 -2.560 1.00 86.81 109 PHE A C 1
ATOM 893 O O . PHE A 1 109 ? 15.734 -8.001 -3.456 1.00 86.81 109 PHE A O 1
ATOM 900 N N . GLU A 1 110 ? 15.685 -6.109 -2.235 1.00 84.00 110 GLU A N 1
ATOM 901 C CA . GLU A 1 110 ? 16.722 -5.372 -2.971 1.00 84.00 110 GLU A CA 1
ATOM 902 C C . GLU A 1 110 ? 18.054 -6.131 -3.074 1.00 84.00 110 GLU A C 1
ATOM 904 O O . GLU A 1 110 ? 18.745 -6.038 -4.084 1.00 84.00 110 GLU A O 1
ATOM 909 N N . ASN A 1 111 ? 18.390 -6.921 -2.049 1.00 84.44 111 ASN A N 1
ATOM 910 C CA . ASN A 1 111 ? 19.627 -7.700 -1.997 1.00 84.44 111 ASN A CA 1
ATOM 911 C C . ASN A 1 111 ? 19.460 -9.100 -2.601 1.00 84.44 111 ASN A C 1
ATOM 913 O O . ASN A 1 111 ? 20.407 -9.651 -3.151 1.00 84.44 111 ASN A O 1
ATOM 917 N N . ALA A 1 112 ? 18.273 -9.698 -2.466 1.00 86.88 112 ALA A N 1
ATOM 918 C CA . ALA A 1 112 ? 17.980 -11.030 -2.993 1.00 86.88 112 ALA A CA 1
ATOM 919 C C . ALA A 1 112 ? 17.756 -11.022 -4.512 1.00 86.88 112 ALA A C 1
ATOM 921 O O . ALA A 1 112 ? 18.031 -12.017 -5.178 1.00 86.88 112 ALA A O 1
ATOM 922 N N . PHE A 1 113 ? 17.248 -9.911 -5.050 1.00 89.69 113 PHE A N 1
ATOM 923 C CA . PHE A 1 113 ? 16.840 -9.782 -6.444 1.00 89.69 113 PHE A CA 1
ATOM 924 C C . PHE A 1 113 ? 17.384 -8.469 -7.032 1.00 89.69 113 PHE A C 1
ATOM 926 O O . PHE A 1 113 ? 16.651 -7.482 -7.141 1.00 89.69 113 PHE A O 1
ATOM 933 N N . PRO A 1 114 ? 18.677 -8.422 -7.397 1.00 88.75 114 PRO A N 1
ATOM 934 C CA . PRO A 1 114 ? 19.279 -7.226 -7.966 1.00 88.75 114 PRO A CA 1
ATOM 935 C C . PRO A 1 114 ? 18.737 -6.932 -9.369 1.00 88.75 114 PRO A C 1
ATOM 937 O O . PRO A 1 114 ? 18.276 -7.809 -10.100 1.00 88.75 114 PRO A O 1
ATOM 940 N N . ILE A 1 115 ? 18.835 -5.666 -9.765 1.00 92.12 115 ILE A N 1
ATOM 941 C CA . ILE A 1 115 ? 18.529 -5.225 -11.125 1.00 92.12 115 ILE A CA 1
ATOM 942 C C . ILE A 1 115 ? 19.685 -5.621 -12.043 1.00 92.12 115 ILE A C 1
ATOM 944 O O . ILE A 1 115 ? 20.827 -5.227 -11.814 1.00 92.12 115 ILE A O 1
ATOM 948 N N . GLU A 1 116 ? 19.375 -6.337 -13.119 1.00 92.19 116 GLU A N 1
ATOM 949 C CA . GLU A 1 116 ? 20.366 -6.787 -14.096 1.00 92.19 116 GLU A CA 1
ATOM 950 C C . GLU A 1 116 ? 20.320 -5.900 -15.350 1.00 92.19 116 GLU A C 1
ATOM 952 O O . GLU A 1 116 ? 19.244 -5.611 -15.886 1.00 92.19 116 GLU A O 1
ATOM 957 N N . ILE A 1 117 ? 21.492 -5.486 -15.841 1.00 89.44 117 ILE A N 1
ATOM 958 C CA . ILE A 1 117 ? 21.644 -4.856 -17.159 1.00 89.44 117 ILE A CA 1
ATOM 959 C C . ILE A 1 117 ? 22.213 -5.907 -18.107 1.00 89.44 117 ILE A C 1
ATOM 961 O O . ILE A 1 117 ? 23.345 -6.359 -17.947 1.00 89.44 117 ILE A O 1
ATOM 965 N N . ILE A 1 118 ? 21.422 -6.292 -19.100 1.00 87.81 118 ILE A N 1
ATOM 966 C CA . ILE A 1 118 ? 21.769 -7.319 -20.072 1.00 87.81 118 ILE A CA 1
ATOM 967 C C . ILE A 1 118 ? 22.250 -6.627 -21.345 1.00 87.81 118 ILE A C 1
ATOM 969 O O . ILE A 1 118 ? 21.493 -5.936 -22.033 1.00 87.81 118 ILE A O 1
ATOM 973 N N . MET A 1 119 ? 23.527 -6.837 -21.653 1.00 77.69 119 MET A N 1
ATOM 974 C CA . MET A 1 119 ? 24.141 -6.469 -22.923 1.00 77.69 119 MET A CA 1
ATOM 975 C C . MET A 1 119 ? 24.176 -7.698 -23.817 1.00 77.69 119 MET A C 1
ATOM 977 O O . MET A 1 119 ? 25.026 -8.571 -23.640 1.00 77.69 119 MET A O 1
ATOM 981 N N . ASN A 1 120 ? 23.264 -7.787 -24.776 1.00 69.00 120 ASN A N 1
ATOM 982 C CA . ASN A 1 120 ? 23.303 -8.893 -25.716 1.00 69.00 120 ASN A CA 1
ATOM 983 C C . ASN A 1 120 ? 24.159 -8.498 -26.923 1.00 69.00 120 ASN A C 1
ATOM 985 O O . ASN A 1 120 ? 23.799 -7.595 -27.672 1.00 69.00 120 ASN A O 1
ATOM 989 N N . LYS A 1 121 ? 25.297 -9.173 -27.114 1.00 61.97 121 LYS A N 1
ATOM 990 C CA . LYS A 1 121 ? 26.167 -8.945 -28.281 1.00 61.97 121 LYS A CA 1
ATOM 991 C C . LYS A 1 121 ? 25.512 -9.376 -29.602 1.00 61.97 121 LYS A C 1
ATOM 993 O O . LYS A 1 121 ? 25.978 -8.956 -30.652 1.00 61.97 121 LYS A O 1
ATOM 998 N N . ASN A 1 122 ? 24.447 -10.181 -29.531 1.00 65.50 122 ASN A N 1
ATOM 999 C CA . ASN A 1 122 ? 23.768 -10.784 -30.680 1.00 65.50 122 ASN A CA 1
ATOM 1000 C C . ASN A 1 122 ? 22.432 -10.109 -31.034 1.00 65.50 122 ASN A C 1
ATOM 1002 O O . ASN A 1 122 ? 21.683 -10.646 -31.843 1.00 65.50 122 ASN A O 1
ATOM 1006 N N . ILE A 1 123 ? 22.092 -8.979 -30.407 1.00 64.81 123 ILE A N 1
ATOM 1007 C CA . ILE A 1 123 ? 20.921 -8.193 -30.806 1.00 64.81 123 ILE A CA 1
ATOM 1008 C C . ILE A 1 123 ? 21.398 -7.148 -31.807 1.00 64.81 123 ILE A C 1
ATOM 1010 O O . ILE A 1 123 ? 22.276 -6.345 -31.485 1.00 64.81 123 ILE A O 1
ATOM 1014 N N . GLU A 1 124 ? 20.834 -7.183 -33.015 1.00 65.62 124 GLU A N 1
ATOM 1015 C CA . GLU A 1 124 ? 21.046 -6.132 -34.006 1.00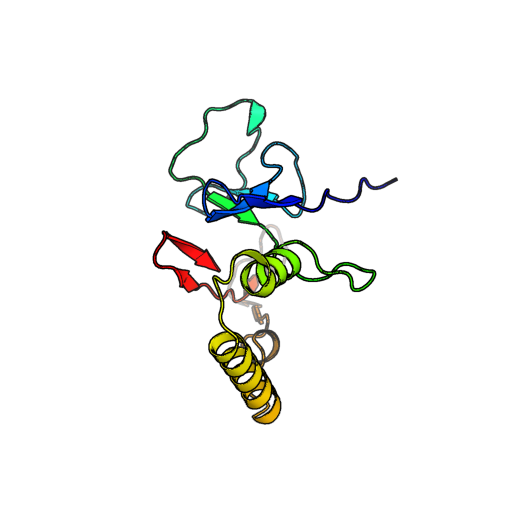 65.62 124 GLU A CA 1
ATOM 1016 C C . GLU A 1 124 ? 20.675 -4.790 -33.373 1.00 65.62 124 GLU A C 1
ATOM 1018 O O . GLU A 1 124 ? 19.596 -4.616 -32.803 1.00 65.62 124 GLU A O 1
ATOM 1023 N N . GLY A 1 125 ? 21.626 -3.858 -33.393 1.00 74.19 125 GLY A N 1
ATOM 1024 C CA . GLY A 1 125 ? 21.371 -2.500 -32.942 1.00 74.19 125 GLY A CA 1
ATOM 1025 C C . GLY A 1 125 ? 20.214 -1.884 -33.727 1.00 74.19 125 GLY A C 1
ATOM 1026 O O . GLY A 1 125 ? 19.955 -2.253 -34.868 1.00 74.19 125 GLY A O 1
ATOM 1027 N N . PHE A 1 126 ? 19.523 -0.923 -33.130 1.00 81.00 126 PHE A N 1
ATOM 1028 C CA . PHE A 1 126 ? 18.471 -0.184 -33.823 1.00 81.00 126 PHE A CA 1
ATOM 1029 C C . PHE A 1 126 ? 19.071 1.102 -34.384 1.00 81.00 126 PHE A C 1
ATOM 1031 O O . PHE A 1 126 ? 19.580 1.893 -33.598 1.00 81.00 126 PHE A O 1
ATOM 1038 N N . GLU A 1 127 ? 19.055 1.311 -35.704 1.00 86.19 127 GLU A N 1
ATOM 1039 C CA . GLU A 1 127 ? 19.538 2.553 -36.347 1.00 86.19 127 GLU A CA 1
ATOM 1040 C C . GLU A 1 127 ? 20.959 2.976 -35.898 1.00 86.19 127 GLU A C 1
ATOM 1042 O O . GLU A 1 127 ? 21.239 4.141 -35.623 1.00 86.19 127 GLU A O 1
ATOM 1047 N N . GLY A 1 128 ? 21.871 2.007 -35.747 1.00 83.81 128 GLY A N 1
ATOM 1048 C CA . GLY A 1 128 ? 23.249 2.248 -35.290 1.00 83.81 128 GLY A CA 1
ATOM 1049 C C . GLY A 1 128 ? 23.425 2.391 -33.770 1.00 83.81 128 GLY A C 1
ATOM 1050 O O . GLY A 1 128 ? 24.555 2.516 -33.292 1.00 83.81 128 GLY A O 1
ATOM 1051 N N . PHE A 1 129 ? 22.348 2.311 -32.984 1.00 84.75 129 PHE A N 1
ATOM 1052 C CA . PHE A 1 129 ? 22.400 2.344 -31.523 1.00 84.75 129 PHE A CA 1
ATOM 1053 C C . PHE A 1 129 ? 22.574 0.950 -30.916 1.00 84.75 129 PHE A C 1
ATOM 1055 O O . PHE A 1 129 ? 21.939 -0.023 -31.324 1.00 84.75 129 PHE A O 1
ATOM 1062 N N . ARG A 1 130 ? 23.397 0.861 -29.863 1.00 83.00 130 ARG A N 1
ATOM 1063 C CA . ARG A 1 130 ? 23.498 -0.346 -29.030 1.00 83.00 130 ARG A CA 1
ATOM 1064 C C . ARG A 1 130 ? 22.281 -0.447 -28.117 1.00 83.00 130 ARG A C 1
ATOM 1066 O O . ARG A 1 130 ? 21.975 0.500 -27.394 1.00 83.00 130 ARG A O 1
ATOM 1073 N N . LEU A 1 131 ? 21.636 -1.607 -28.113 1.00 85.38 131 LEU A N 1
ATOM 1074 C CA . LEU A 1 131 ? 20.498 -1.885 -27.243 1.00 85.38 131 LEU A CA 1
ATOM 1075 C C . LEU A 1 131 ? 20.963 -2.486 -25.911 1.00 85.38 131 LEU A C 1
ATOM 1077 O O . LEU A 1 131 ? 21.823 -3.366 -25.869 1.00 85.38 131 LEU A O 1
ATOM 1081 N N . PHE A 1 132 ? 20.365 -2.010 -24.821 1.00 85.56 132 PHE A 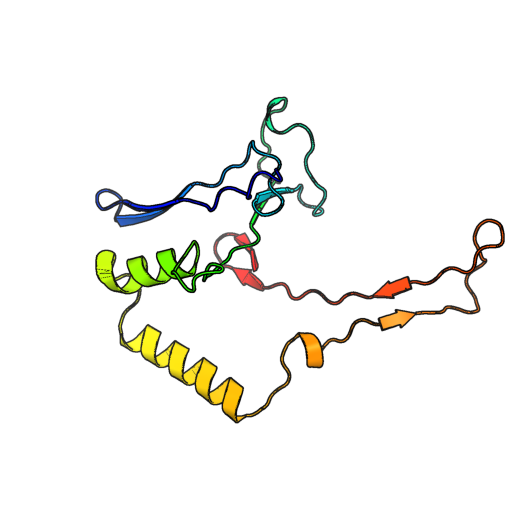N 1
ATOM 1082 C CA . PHE A 1 132 ? 20.575 -2.516 -23.467 1.00 85.56 132 PHE A CA 1
ATOM 1083 C C . PHE A 1 132 ? 19.221 -2.858 -22.860 1.00 85.56 132 PHE A C 1
ATOM 1085 O O . PHE A 1 132 ? 18.279 -2.072 -22.962 1.00 85.56 132 PHE A O 1
ATOM 1092 N N . TYR A 1 133 ? 19.133 -4.003 -22.190 1.00 87.75 133 TYR A N 1
ATOM 1093 C CA . TYR A 1 133 ? 17.912 -4.423 -21.510 1.00 87.75 133 TYR A CA 1
ATOM 1094 C C . TYR A 1 133 ? 18.111 -4.318 -20.009 1.00 87.75 133 TYR A C 1
ATOM 1096 O O . TYR A 1 133 ? 19.139 -4.736 -19.482 1.00 87.75 133 TYR A O 1
ATOM 1104 N N . ARG A 1 134 ? 17.116 -3.776 -19.309 1.00 92.00 134 ARG A N 1
ATOM 1105 C CA . ARG A 1 134 ? 17.091 -3.751 -17.848 1.00 92.00 134 ARG A CA 1
ATOM 1106 C C . ARG A 1 134 ? 16.042 -4.740 -17.366 1.00 92.00 134 ARG A C 1
ATOM 1108 O O . ARG A 1 134 ? 14.856 -4.549 -17.618 1.00 92.00 134 ARG A O 1
ATOM 1115 N N . LYS A 1 135 ? 16.476 -5.777 -16.660 1.00 92.19 135 LYS A N 1
ATOM 1116 C CA . LYS A 1 135 ? 15.586 -6.736 -16.008 1.00 92.19 135 LYS A CA 1
ATOM 1117 C C . LYS A 1 135 ? 15.354 -6.274 -14.574 1.00 92.19 135 LYS A C 1
ATOM 1119 O O . LYS A 1 135 ? 16.295 -6.162 -13.789 1.00 92.19 135 LYS A O 1
ATOM 1124 N N . ILE A 1 136 ? 14.100 -5.960 -14.263 1.00 94.06 136 ILE A N 1
ATOM 1125 C CA . ILE A 1 136 ? 13.673 -5.480 -12.948 1.00 94.06 136 ILE A CA 1
ATOM 1126 C C . ILE A 1 136 ? 12.782 -6.564 -12.334 1.00 94.06 136 ILE A C 1
ATOM 1128 O O . ILE A 1 136 ? 11.729 -6.856 -12.903 1.00 94.06 136 ILE A O 1
ATOM 1132 N N . PRO A 1 137 ? 13.189 -7.189 -11.219 1.00 93.75 137 PRO A N 1
ATOM 1133 C CA . PRO A 1 137 ? 12.351 -8.161 -10.534 1.00 93.75 137 PRO A CA 1
ATOM 1134 C C . PRO A 1 137 ? 11.167 -7.461 -9.859 1.00 93.75 137 PRO A C 1
ATOM 1136 O O . PRO A 1 137 ? 11.280 -6.327 -9.397 1.00 93.75 137 PRO A O 1
ATOM 1139 N N . ILE A 1 138 ? 10.029 -8.151 -9.794 1.00 92.00 138 ILE A N 1
ATOM 1140 C CA . ILE A 1 138 ? 8.810 -7.689 -9.124 1.00 92.00 138 ILE A CA 1
ATOM 1141 C C . ILE A 1 138 ? 8.265 -8.871 -8.322 1.00 92.00 138 ILE A C 1
ATOM 1143 O O . ILE A 1 138 ? 8.083 -9.956 -8.877 1.00 92.00 138 ILE A O 1
ATOM 1147 N N . LEU A 1 139 ? 8.022 -8.676 -7.024 1.00 92.75 139 LEU A N 1
ATOM 1148 C CA . LEU A 1 139 ? 7.270 -9.640 -6.221 1.00 92.75 139 LEU A CA 1
ATOM 1149 C C . LEU A 1 139 ? 5.785 -9.346 -6.340 1.00 92.75 139 LEU A C 1
ATOM 1151 O O . LEU A 1 139 ? 5.385 -8.187 -6.387 1.00 92.75 139 LEU A O 1
ATOM 1155 N N . ARG A 1 140 ? 4.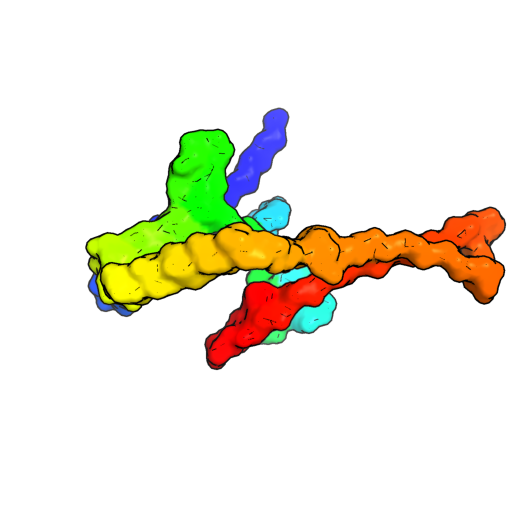984 -10.408 -6.365 1.00 94.06 140 ARG A N 1
ATOM 1156 C CA . ARG A 1 140 ? 3.532 -10.306 -6.349 1.00 94.06 140 ARG A CA 1
ATOM 1157 C C . ARG A 1 140 ? 2.955 -11.382 -5.449 1.00 94.06 140 ARG A C 1
ATOM 1159 O O . ARG A 1 140 ? 3.276 -12.560 -5.610 1.00 94.06 140 ARG A O 1
ATOM 1166 N N . LYS A 1 141 ? 2.084 -10.984 -4.530 1.00 95.44 141 LYS A N 1
ATOM 1167 C CA . LYS A 1 141 ? 1.316 -11.876 -3.665 1.00 95.44 141 LYS A CA 1
ATOM 1168 C C . LYS A 1 141 ? -0.169 -11.593 -3.845 1.00 95.44 141 LYS A C 1
ATOM 1170 O O . LYS A 1 141 ? -0.640 -10.517 -3.497 1.00 95.44 141 LYS A O 1
ATOM 1175 N N . TYR A 1 142 ? -0.902 -12.579 -4.348 1.00 95.75 142 TYR A N 1
ATOM 1176 C CA . TYR A 1 142 ? -2.360 -12.518 -4.421 1.00 95.75 142 TYR A CA 1
ATOM 1177 C C . TYR A 1 142 ? -2.983 -12.799 -3.053 1.00 95.75 142 TYR A C 1
ATOM 1179 O O . TYR A 1 142 ? -2.514 -13.672 -2.315 1.00 95.75 142 TYR A O 1
ATOM 1187 N N . LEU A 1 143 ? -4.030 -12.048 -2.725 1.00 96.00 143 LEU A N 1
ATOM 1188 C CA . LEU A 1 143 ? -4.850 -12.229 -1.534 1.00 96.00 143 LEU A CA 1
ATOM 1189 C C . LEU A 1 143 ? -6.170 -12.925 -1.902 1.00 96.00 143 LEU A C 1
ATOM 1191 O O . LEU A 1 143 ? -6.512 -13.078 -3.075 1.00 96.00 143 LEU A O 1
ATOM 1195 N N . SER A 1 144 ? -6.910 -13.382 -0.893 1.00 96.12 144 SER A N 1
ATOM 1196 C CA . SER A 1 144 ? -8.157 -14.139 -1.081 1.00 96.12 144 SER A CA 1
ATOM 1197 C C . SER A 1 144 ? -9.321 -13.309 -1.633 1.00 96.12 144 SER A C 1
ATOM 1199 O O . SER A 1 144 ? -10.312 -13.876 -2.076 1.00 96.12 144 SER A O 1
ATOM 1201 N N . ASP A 1 145 ? -9.221 -11.981 -1.591 1.00 92.75 145 ASP A N 1
ATOM 1202 C CA . ASP A 1 145 ? -10.236 -11.023 -2.041 1.00 92.75 145 ASP A CA 1
ATOM 1203 C C . ASP A 1 145 ? -9.973 -10.488 -3.462 1.00 92.75 145 ASP A C 1
ATOM 1205 O O . ASP A 1 145 ? -10.528 -9.466 -3.858 1.00 92.75 145 ASP A O 1
ATOM 1209 N N . ASN A 1 146 ? -9.124 -11.178 -4.232 1.00 89.06 146 ASN A N 1
ATOM 1210 C CA . ASN A 1 146 ? -8.645 -10.785 -5.563 1.00 89.06 146 ASN A CA 1
ATOM 1211 C C . ASN A 1 146 ? -7.756 -9.529 -5.598 1.00 89.06 146 ASN A C 1
ATOM 1213 O O . ASN A 1 146 ? -7.338 -9.115 -6.682 1.00 89.06 146 ASN A O 1
ATOM 1217 N N . SER A 1 147 ? -7.406 -8.944 -4.449 1.00 94.00 147 SER A N 1
ATOM 1218 C CA . SER A 1 147 ? -6.363 -7.921 -4.387 1.00 94.00 147 SER A CA 1
ATOM 1219 C C . SER A 1 147 ? -4.962 -8.549 -4.425 1.00 94.00 147 SER A C 1
ATOM 1221 O O . SER A 1 147 ? -4.782 -9.769 -4.315 1.00 94.00 147 SER A O 1
ATOM 1223 N N . PHE A 1 148 ? -3.939 -7.720 -4.630 1.00 95.25 148 PHE A N 1
ATOM 1224 C CA . PHE A 1 148 ? -2.550 -8.165 -4.604 1.00 95.25 148 PHE A CA 1
ATOM 1225 C C . PHE A 1 148 ? -1.624 -7.088 -4.042 1.00 95.25 148 PHE A C 1
ATOM 1227 O O . PHE A 1 148 ? -1.908 -5.894 -4.147 1.00 95.25 148 PHE A O 1
ATOM 1234 N N . ILE A 1 149 ? -0.511 -7.551 -3.469 1.00 95.06 149 ILE A N 1
ATOM 1235 C CA . ILE A 1 149 ? 0.627 -6.745 -3.005 1.00 95.06 149 ILE A CA 1
ATOM 1236 C C . ILE A 1 149 ? 1.821 -7.043 -3.904 1.00 95.06 149 ILE A C 1
ATOM 1238 O O . ILE A 1 149 ? 2.069 -8.250 -4.149 1.00 95.06 149 ILE A O 1
#

Sequence (149 aa):
MRKRASKCEVYYDSRENKIVVELPITLPTSLVRIKDMNGNPVGSVRKQKLRDEWYIEWQVSYLDEGGNLVELGKMFEIAVTKAKMIGLMEVTGLYEYVRRRFEMKGPYFENAFPIEIIMNKNIEGFEGFRLFYRKIPILRKYLSDNSFI

Secondary structure (DSSP, 8-state):
---PPPPPEEEEETTTTEEEEE--TTS--SSEEEE-TTS-B-TTGGGS---TT-EEEE---SB-TTS-B-THHHHHHHHHHTS--S-HHHHHHHHHHHHHHHHTTPPPHHHHSPPEEE--TTSPPBTTBPP-EEE------B-TTS-B-

pLDDT: mean 87.94, std 11.52, range [35.66, 97.69]

Radius of gyration: 20.58 Å; chains: 1; bounding box: 48×39×57 Å

=== Feature glossary ===
Feature key, reading from the visual/contextual features back to the raw sequence:

Rendered structure images. Structure images are PyMOL renders from six orthogonal camera directions. Cartoon representation draws helices as coils and strands as arrows; sticks shows the backbone as bonds; surface shows the solvent-excluded envelope. Rainbow coloring maps sequence position to hue (blue→red, N→C); chain coloring assigns a distinct color per polypeptide.

Contact-map, Ramachandran, and PAE plots. Three diagnostic plots accompany the record. The Cα contact map visualizes the tertiary structure as a 2D adjacency matrix (8 Å cutoff, sequence-local contacts suppressed). The Ramachandran plot shows the distribution of backbone (φ, ψ) torsions, with points in the α and β basins reflecting secondary structure content. The PAE plot shows AlphaFold's inter-residue confidence as a color matrix.

InterPro / GO / CATH / organism. The annotation block draws on four external resources. InterPro: which protein families and domains the sequence belongs to. GO: standardized terms for what the protein does, what process it participates in, and where in the cell it acts. CATH: which structural fold it has in the CATH hierarchy. Organism: the species of origin.

Nearest PDB structures. Structural nearest neighbors (via Foldseek easy-search vs the PDB). Reported per hit: target PDB id, E-value, and alignment TM-score. A TM-score above ~0.5 is the conventional threshold for 'same fold'.

Predicted aligned error. Predicted aligned error is AlphaFold's pairwise confidence. Unlike pLDDT (per-residue), PAE is per-residue-pair and captures whether two parts of the structure are correctly placed relative to each other. Units are ångströms of expected positional error.

Solvent-accessible surface area. SASA measures how much of the protein is reachable by solvent. It is computed by rolling a water-sized probe over the atomic surface and summing the exposed area (Å²). Per-residue SASA distinguishes core (buried, low SASA) from surface (exposed, high SASA) residues; total SASA is a whole-molecule size measure.

B-factor. Crystallographic B-factors measure how much each atom's electron density is smeared out, in Å². They rise in mobile loops and surface residues and fall in the buried interior. In AlphaFold models this column is repurposed to hold pLDDT instead.

pLDDT. For AlphaFold models, the B-factor field carries pLDDT — the model's own estimate of local accuracy on a 0–100 scale. Regions with pLDDT<50 should be treated as essentially unmodeled; they often correspond to intrinsically disordered segments.

Backbone torsions (φ/ψ). φ (phi) and ψ (psi) are the two rotatable backbone dihedrals per residue: φ is the C(i-1)–N–Cα–C torsion, ψ is the N–Cα–C–N(i+1) torsion, both in degrees on (−180°, 180°]. α-helical residues cluster near (−60°, −45°); β-strand residues near (−120°, +130°). A Ramachandran plot is simply a scatter of (φ, ψ) for every residue.

Radius of gyration, Cα contacts, bounding box. Radius of gyration (Rg) is the root-mean-square distance of Cα atoms from their centroid — a single number for overall size and compactness. A globular domain of N residues has Rg ≈ 2.2·N^0.38 Å; an extended or disordered chain has a much larger Rg. The Cα contact count is the number of residue pairs whose Cα atoms are within 8 Å and are more than four positions apart in sequence — a standard proxy for tertiary packing density. The bounding box is the smallest axis-aligned box enclosing all Cα atoms.

Secondary structure (3-state, P-SEA). Three-state secondary structure (P-SEA) collapses the eight DSSP classes into helix (a), strand (b), and coil (c). P-SEA assigns these from Cα geometry alone — distances and angles — without requiring backbone oxygens, so it works on any Cα trace.

Secondary structure (8-state, DSSP). Secondary structure is the local, repeating backbone conformation. DSSP classifies it into eight states by reading the hydrogen-bond network: three helix types (H, G, I), two β types (E, B), two non-regular types (T, S), and unstructured coil (-).

Foldseek 3Di. The Foldseek 3Di string encodes local tertiary geometry as a 20-letter alphabet — one character per residue — derived from the relative positions of nearby Cα atoms. Unlike the amino-acid sequence, 3Di is a direct function of the 3D structure, so two proteins with the same fold have similar 3Di strings even at low sequence identity.

mmCIF coordinates. Structure coordinates are given as an mmCIF _atom_site loop: one row per atom with element, residue name, chain id, sequence number, and x/y/z position in Å. Only the four main-chain atoms per residue are included here; side chains are omitted to keep the record compact.

Sequence. This is the polypeptide sequence — one letter per residue, N-terminus first. Length ranges from a few dozen residues for small domains to over a thousand for large multi-domain proteins.